Protein AF-W7UY55-F1 (afdb_monomer_lite)

Structure (mmCIF, N/CA/C/O backbone):
data_AF-W7UY55-F1
#
_entry.id   AF-W7UY55-F1
#
loop_
_atom_site.group_PDB
_atom_site.id
_atom_site.type_symbol
_atom_site.label_atom_id
_atom_site.label_alt_id
_atom_site.label_comp_id
_atom_site.label_asym_id
_atom_site.label_entity_id
_atom_site.label_seq_id
_atom_site.pdbx_PDB_ins_code
_atom_site.Cartn_x
_atom_site.Cartn_y
_atom_site.Cartn_z
_atom_site.occupancy
_atom_site.B_iso_or_equiv
_atom_site.auth_seq_id
_atom_site.auth_comp_id
_atom_site.auth_asym_id
_atom_site.auth_atom_id
_atom_site.pdbx_PDB_model_num
ATOM 1 N N . MET A 1 1 ? -63.182 -0.422 55.809 1.00 40.41 1 MET A N 1
ATOM 2 C CA . MET A 1 1 ? -62.531 -1.198 54.736 1.00 40.41 1 MET A CA 1
ATOM 3 C C . MET A 1 1 ? -61.043 -0.938 54.839 1.00 40.41 1 MET A C 1
ATOM 5 O O . MET A 1 1 ? -60.658 0.220 54.748 1.00 40.41 1 MET A O 1
ATOM 9 N N . ARG A 1 2 ? -60.237 -1.954 55.155 1.00 55.09 2 ARG A N 1
ATOM 10 C CA . ARG A 1 2 ? -58.773 -1.881 55.047 1.00 55.09 2 ARG A CA 1
ATOM 11 C C . ARG A 1 2 ? -58.374 -2.760 53.865 1.00 55.09 2 ARG A C 1
ATOM 13 O O . ARG A 1 2 ? -59.014 -3.782 53.659 1.00 55.09 2 ARG A O 1
ATOM 20 N N . ALA A 1 3 ? -57.463 -2.232 53.058 1.00 50.91 3 ALA A N 1
ATOM 21 C CA . ALA A 1 3 ? -57.176 -2.645 51.695 1.00 50.91 3 ALA A CA 1
ATOM 22 C C . ALA A 1 3 ? -56.598 -4.065 51.622 1.00 50.91 3 ALA A C 1
ATOM 24 O O . ALA A 1 3 ? -55.703 -4.404 52.389 1.00 50.91 3 ALA A O 1
ATOM 25 N N . ASP A 1 4 ? -57.089 -4.845 50.662 1.00 56.75 4 ASP A N 1
ATOM 26 C CA . ASP A 1 4 ? -56.693 -6.226 50.348 1.00 56.75 4 ASP A CA 1
ATOM 27 C C . ASP A 1 4 ? -55.276 -6.357 49.727 1.00 56.75 4 ASP A C 1
ATOM 29 O O . ASP A 1 4 ? -54.959 -7.387 49.142 1.00 56.75 4 ASP A O 1
ATOM 33 N N . ASP A 1 5 ? -54.399 -5.355 49.881 1.00 62.41 5 ASP A N 1
ATOM 34 C CA . ASP A 1 5 ? -53.065 -5.297 49.245 1.00 62.41 5 ASP A CA 1
ATOM 35 C C . ASP A 1 5 ? -51.883 -5.307 5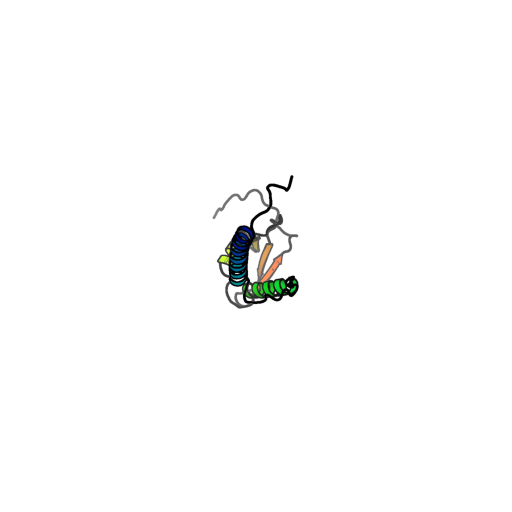0.245 1.00 62.41 5 ASP A C 1
ATOM 37 O O . ASP A 1 5 ? -50.740 -5.018 49.882 1.00 62.41 5 ASP A O 1
ATOM 41 N N . GLU A 1 6 ? -52.105 -5.628 51.526 1.00 72.44 6 GLU A N 1
ATOM 42 C CA . GLU A 1 6 ? -51.011 -5.727 52.506 1.00 72.44 6 GLU A CA 1
ATOM 43 C C . GLU A 1 6 ? -50.278 -7.076 52.388 1.00 72.44 6 GLU A C 1
ATOM 45 O O . GLU A 1 6 ? -50.710 -8.100 52.919 1.00 72.44 6 GLU A O 1
ATOM 50 N N . ILE A 1 7 ? -49.125 -7.078 51.712 1.00 76.81 7 ILE A N 1
ATOM 51 C CA . ILE A 1 7 ? -48.197 -8.216 51.734 1.00 76.81 7 ILE A CA 1
ATOM 52 C C . ILE A 1 7 ? -47.704 -8.479 53.162 1.00 76.81 7 ILE A C 1
ATOM 54 O O . ILE A 1 7 ? -47.329 -7.569 53.907 1.00 76.81 7 ILE A O 1
ATOM 58 N N . THR A 1 8 ? -47.676 -9.750 53.557 1.00 80.81 8 THR A N 1
ATOM 59 C CA . THR A 1 8 ? -47.182 -10.139 54.882 1.00 80.81 8 THR A CA 1
ATOM 60 C C . THR A 1 8 ? -45.672 -9.908 54.994 1.00 80.81 8 THR A C 1
ATOM 62 O O . THR A 1 8 ? -44.930 -9.981 54.013 1.00 80.81 8 THR A O 1
ATOM 65 N N . LYS A 1 9 ? -45.183 -9.672 56.219 1.00 79.44 9 LYS A N 1
ATOM 66 C CA . LYS A 1 9 ? -43.747 -9.474 56.494 1.00 79.44 9 LYS A CA 1
ATOM 67 C C . LYS A 1 9 ? -42.885 -10.617 55.944 1.00 79.44 9 LYS A C 1
ATOM 69 O O . LYS A 1 9 ? -41.783 -10.374 55.470 1.00 79.44 9 LYS A O 1
ATOM 74 N N . GLU A 1 10 ? -43.387 -11.846 56.001 1.00 81.62 10 GLU A N 1
ATOM 75 C CA . GLU A 1 10 ? -42.693 -13.032 55.491 1.00 81.62 10 GLU A CA 1
ATOM 76 C C . GLU A 1 10 ? -42.623 -13.042 53.960 1.00 81.62 10 GLU A C 1
ATOM 78 O O . GLU A 1 10 ? -41.552 -13.269 53.403 1.00 81.62 10 GLU A O 1
ATOM 83 N N . GLN A 1 11 ? -43.721 -12.703 53.274 1.00 81.56 11 GLN A N 1
ATOM 84 C CA . GLN A 1 11 ? -43.735 -12.556 51.813 1.00 81.56 11 GLN A CA 1
ATOM 85 C C . GLN A 1 11 ? -42.762 -11.470 51.346 1.00 81.56 11 GLN A C 1
ATOM 87 O O . GLN A 1 11 ? -42.014 -11.688 50.395 1.00 81.56 11 GLN A O 1
ATOM 92 N N . PHE A 1 12 ? -42.714 -10.338 52.052 1.00 84.75 12 PHE A N 1
ATOM 93 C CA . PHE A 1 12 ? -41.759 -9.271 51.767 1.00 84.75 12 PHE A CA 1
ATOM 94 C C . PHE A 1 12 ? -40.306 -9.734 51.935 1.00 84.75 12 PHE A C 1
ATOM 96 O O . PHE A 1 12 ? -39.473 -9.470 51.073 1.00 84.75 12 PHE A O 1
ATOM 103 N N . MET A 1 13 ? -39.994 -10.446 53.023 1.00 84.38 13 MET A N 1
ATOM 104 C CA . MET A 1 13 ? -38.638 -10.953 53.262 1.00 84.38 13 MET A CA 1
ATOM 105 C C . MET A 1 13 ? -38.214 -11.987 52.215 1.00 84.38 13 MET A C 1
ATOM 107 O O . MET A 1 13 ? -37.069 -11.951 51.770 1.00 84.38 13 MET A O 1
ATOM 111 N N . ASN A 1 14 ? -39.131 -12.854 51.778 1.00 87.56 14 ASN A N 1
ATOM 112 C CA . ASN A 1 14 ? -38.853 -13.838 50.735 1.00 87.56 14 ASN A CA 1
ATOM 113 C C . ASN A 1 14 ? -38.563 -13.161 49.389 1.00 87.56 14 ASN A C 1
ATOM 115 O O . ASN A 1 14 ? -37.506 -13.410 48.811 1.00 87.56 14 ASN A O 1
ATOM 119 N N . MET A 1 15 ? -39.429 -12.243 48.940 1.00 86.62 15 MET A N 1
ATOM 120 C CA . MET A 1 15 ? -39.202 -11.482 47.700 1.00 86.62 15 MET A CA 1
ATOM 121 C C . MET A 1 15 ? -37.909 -10.669 47.769 1.00 86.62 15 MET A C 1
ATOM 123 O O . MET A 1 15 ? -37.137 -10.638 46.816 1.00 86.62 15 MET A O 1
ATOM 127 N N . LYS A 1 16 ? -37.632 -10.049 48.921 1.00 91.00 16 LYS A N 1
ATOM 128 C CA . LYS A 1 16 ? -36.387 -9.315 49.138 1.00 91.00 16 LYS A CA 1
ATOM 129 C C . LYS A 1 16 ? -35.167 -10.228 49.001 1.00 91.00 16 LYS A C 1
ATOM 131 O O . LYS A 1 16 ? -34.223 -9.860 48.318 1.00 91.00 16 LYS A O 1
ATOM 136 N N . SER A 1 17 ? -35.195 -11.416 49.605 1.00 91.25 17 SER A N 1
ATOM 137 C CA . SER A 1 17 ? -34.073 -12.360 49.533 1.00 91.25 17 SER A CA 1
ATOM 138 C C . SER A 1 17 ? -33.801 -12.862 48.109 1.00 91.25 17 SER A C 1
ATOM 140 O O . SER A 1 17 ? -32.645 -13.036 47.719 1.00 91.25 17 SER A O 1
ATOM 142 N N . GLU A 1 18 ? -34.854 -13.042 47.310 1.00 91.69 18 GLU A N 1
ATOM 143 C CA . GLU A 1 18 ? -34.751 -13.419 45.899 1.00 91.69 18 GLU A CA 1
ATOM 144 C C . GLU A 1 18 ? -34.133 -12.289 45.063 1.00 91.69 18 GLU A C 1
ATOM 146 O O . GLU A 1 18 ? -33.231 -12.513 44.259 1.00 91.69 18 GLU A O 1
ATOM 151 N N . VAL A 1 19 ? -34.550 -11.046 45.303 1.00 91.62 19 VAL A N 1
ATOM 152 C CA . VAL A 1 19 ? -33.970 -9.878 44.629 1.00 91.62 19 VAL A CA 1
ATOM 153 C C . VAL A 1 19 ? -32.512 -9.664 45.050 1.00 91.62 19 VAL A C 1
ATOM 155 O O . VAL A 1 19 ? -31.656 -9.443 44.195 1.00 91.62 19 VAL A O 1
ATOM 158 N N . ASP A 1 20 ? -32.195 -9.792 46.339 1.00 93.19 20 ASP A N 1
ATOM 159 C CA . ASP A 1 20 ? -30.831 -9.632 46.861 1.00 93.19 20 ASP A CA 1
ATOM 160 C C . ASP A 1 20 ? -29.872 -10.683 46.264 1.00 93.19 20 ASP A C 1
ATOM 162 O O . ASP A 1 20 ? -28.727 -10.370 45.924 1.00 93.19 20 ASP A O 1
ATOM 166 N N . THR A 1 21 ? -30.340 -11.921 46.063 1.00 94.25 21 THR A N 1
ATOM 167 C CA . THR A 1 21 ? -29.548 -12.977 45.406 1.00 94.25 21 THR A CA 1
ATOM 168 C C . THR A 1 21 ? -29.334 -12.710 43.916 1.00 94.25 21 THR A C 1
ATOM 170 O O . THR A 1 21 ? -28.226 -12.923 43.414 1.00 94.25 21 THR A O 1
ATOM 173 N N . GLN A 1 22 ? -30.337 -12.182 43.210 1.00 94.06 22 GLN A N 1
ATOM 174 C CA . GLN A 1 22 ? -30.188 -11.762 41.811 1.00 94.06 22 GLN A CA 1
ATOM 175 C C . GLN A 1 22 ? -29.209 -10.590 41.662 1.00 94.06 22 GLN A C 1
ATOM 177 O O . GLN A 1 22 ? -28.354 -10.619 40.776 1.00 94.06 22 GLN A O 1
ATOM 182 N N . ILE A 1 23 ? -29.277 -9.596 42.555 1.00 93.75 23 ILE A N 1
ATOM 183 C CA . ILE A 1 23 ? -28.335 -8.467 42.585 1.00 93.75 23 ILE A CA 1
ATOM 184 C C . ILE A 1 23 ? -26.904 -8.977 42.768 1.00 93.75 23 ILE A C 1
ATOM 186 O O . ILE A 1 23 ? -26.021 -8.585 42.007 1.00 93.75 23 ILE A O 1
ATOM 190 N N . ALA A 1 24 ? -26.678 -9.880 43.726 1.00 93.50 24 ALA A N 1
ATOM 191 C CA . ALA A 1 24 ? -25.354 -10.445 43.974 1.00 93.50 24 ALA A CA 1
ATOM 192 C C . ALA A 1 24 ? -24.815 -11.221 42.757 1.00 93.50 24 ALA A C 1
ATOM 194 O O . ALA A 1 24 ? -23.643 -11.082 42.405 1.00 93.50 24 ALA A O 1
ATOM 195 N N . SER A 1 25 ? -25.668 -11.997 42.079 1.00 93.25 25 SER A N 1
ATOM 196 C CA . SER A 1 25 ? -25.284 -12.725 40.863 1.00 93.25 25 SER A CA 1
ATOM 197 C C . SER A 1 25 ? -24.909 -11.783 39.715 1.00 93.25 25 SER A C 1
ATOM 199 O O . SER A 1 25 ? -23.871 -11.973 39.083 1.00 93.25 25 SER A O 1
ATOM 201 N N . LEU A 1 26 ? -25.714 -10.746 39.468 1.00 92.69 26 LEU A N 1
ATOM 202 C CA . LEU A 1 26 ? -25.449 -9.760 38.418 1.00 92.69 26 LEU A CA 1
ATOM 203 C C . LEU A 1 26 ? -24.187 -8.945 38.709 1.00 92.69 26 LEU A C 1
ATOM 205 O O . LEU A 1 26 ? -23.402 -8.699 37.801 1.00 92.69 26 LEU A O 1
ATOM 209 N N . GLN A 1 27 ? -23.951 -8.571 39.968 1.00 91.62 27 GLN A N 1
ATOM 210 C CA . GLN A 1 27 ? -22.711 -7.905 40.376 1.00 91.62 27 GLN A CA 1
ATOM 211 C C . GLN A 1 27 ? -21.485 -8.796 40.145 1.00 91.62 27 GLN A C 1
ATOM 213 O O . GLN A 1 27 ? -20.471 -8.305 39.657 1.00 91.62 27 GLN A O 1
ATOM 218 N N . GLY A 1 28 ? -21.586 -10.099 40.430 1.00 90.31 28 GLY A N 1
ATOM 219 C CA . GLY A 1 28 ? -20.534 -11.070 40.116 1.00 90.31 28 GLY A CA 1
ATOM 220 C C . GLY A 1 28 ? -20.236 -11.142 38.618 1.00 90.31 28 GLY A C 1
ATOM 221 O O . GLY A 1 28 ? -19.086 -10.993 38.216 1.00 90.31 28 GLY A O 1
ATOM 222 N N . GLN A 1 29 ? -21.276 -11.262 37.788 1.00 90.19 29 GLN A N 1
ATOM 223 C CA . GLN A 1 29 ? -21.137 -11.283 36.327 1.00 90.19 29 GLN A CA 1
ATOM 224 C C . GLN A 1 29 ? -20.548 -9.979 35.777 1.00 90.19 29 GLN A C 1
ATOM 226 O O . GLN A 1 29 ? -19.704 -10.015 34.887 1.00 90.19 29 GLN A O 1
ATOM 231 N N . ILE A 1 30 ? -20.948 -8.823 36.317 1.00 86.31 30 ILE A N 1
ATOM 232 C CA . ILE A 1 30 ? -20.365 -7.528 35.944 1.00 86.31 30 ILE A CA 1
ATOM 233 C C . ILE A 1 30 ? -18.877 -7.498 36.293 1.00 86.31 30 ILE A C 1
ATOM 235 O O . ILE A 1 30 ? -18.091 -7.062 35.463 1.00 86.31 30 ILE A O 1
ATOM 239 N N . CYS A 1 31 ? -18.478 -7.980 37.472 1.00 84.19 31 CYS A N 1
ATOM 240 C CA . CYS A 1 31 ? -17.069 -8.044 37.861 1.00 84.19 31 CYS A CA 1
ATOM 241 C C . CYS A 1 31 ? -16.252 -8.991 36.967 1.00 84.19 31 CYS A C 1
ATOM 243 O O . CYS A 1 31 ? -15.133 -8.648 36.595 1.00 84.19 31 CYS A O 1
ATOM 245 N N . GLU A 1 32 ? -16.799 -10.153 36.601 1.00 82.94 32 GLU A N 1
ATOM 246 C CA . GLU A 1 32 ? -16.142 -11.126 35.712 1.00 82.94 32 GLU A CA 1
ATOM 247 C C . GLU A 1 32 ? -16.000 -10.615 34.272 1.00 82.94 32 GLU A C 1
ATOM 249 O O . GLU A 1 32 ? -14.984 -10.861 33.624 1.00 82.94 32 GLU A O 1
ATOM 254 N N . LEU A 1 33 ? -17.014 -9.906 33.768 1.00 80.12 33 LEU A N 1
ATOM 255 C CA . LEU A 1 33 ? -17.022 -9.332 32.420 1.00 80.12 33 LEU A CA 1
ATOM 256 C C . LEU A 1 33 ? -16.325 -7.969 32.354 1.00 80.12 33 LEU A C 1
ATOM 258 O O . LEU A 1 33 ? -15.952 -7.525 31.267 1.00 80.12 33 LEU A O 1
ATOM 262 N N . SER A 1 34 ? -16.153 -7.291 33.492 1.00 76.44 34 SER A N 1
ATOM 263 C CA . SER A 1 34 ? -15.400 -6.046 33.558 1.00 76.44 34 SER A CA 1
ATOM 264 C C . SER A 1 34 ? -13.908 -6.336 33.367 1.00 76.44 34 SER A C 1
ATOM 266 O O . SER A 1 34 ? -13.352 -7.181 34.073 1.00 76.44 34 SER A O 1
ATOM 268 N N . PRO A 1 35 ? -13.230 -5.647 32.437 1.00 69.56 35 PRO A N 1
ATOM 269 C CA . PRO A 1 35 ? -11.792 -5.788 32.260 1.00 69.56 35 PRO A CA 1
ATOM 270 C C . PRO A 1 35 ? -11.053 -5.509 33.578 1.00 69.56 35 PRO A C 1
ATOM 272 O O . PRO A 1 35 ? -11.245 -4.468 34.204 1.00 69.56 35 PRO A O 1
ATOM 275 N N . THR A 1 36 ? -10.202 -6.44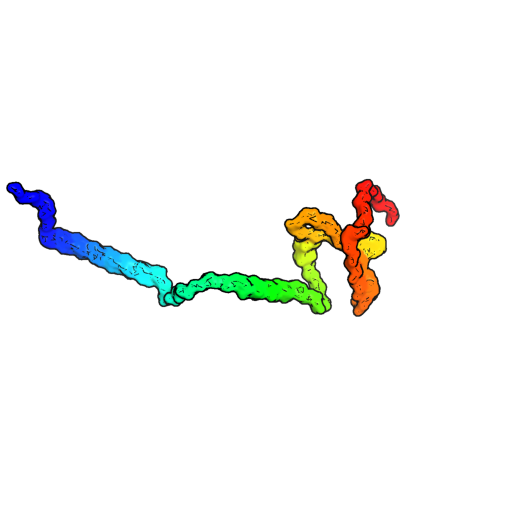4 34.017 1.00 62.62 36 THR A N 1
ATOM 276 C CA . THR A 1 36 ? -9.375 -6.288 35.233 1.00 62.62 36 THR A CA 1
ATOM 277 C C . THR A 1 36 ? -8.340 -5.172 35.079 1.00 62.62 36 THR A C 1
ATOM 279 O O . THR A 1 36 ? -7.945 -4.528 36.053 1.00 62.62 36 THR A O 1
ATOM 282 N N . GLU A 1 37 ? -7.929 -4.896 33.845 1.00 56.09 37 GLU A N 1
ATOM 283 C CA . GLU A 1 37 ? -7.211 -3.677 33.530 1.00 56.09 37 GLU A CA 1
ATOM 284 C C . GLU A 1 37 ? -8.208 -2.537 33.463 1.00 56.09 37 GLU A C 1
ATOM 286 O O . GLU A 1 37 ? -9.072 -2.474 32.589 1.00 56.09 37 GLU A O 1
ATOM 291 N N . LYS A 1 38 ? -8.026 -1.587 34.376 1.00 52.44 38 LYS A N 1
ATOM 292 C CA . LYS A 1 38 ? -8.369 -0.202 34.106 1.00 52.44 38 LYS A CA 1
ATOM 293 C C . LYS A 1 38 ? -7.625 0.156 32.824 1.00 52.44 38 LYS A C 1
ATOM 295 O O . LYS A 1 38 ? -6.472 0.575 32.880 1.00 52.44 38 LYS A O 1
ATOM 300 N N . VAL A 1 39 ? -8.271 -0.051 31.680 1.00 47.84 39 VAL A N 1
ATOM 301 C CA . VAL A 1 39 ? -8.011 0.746 30.496 1.00 47.84 39 VAL A CA 1
ATOM 302 C C . VAL A 1 39 ? -8.283 2.141 31.004 1.00 47.84 39 VAL A C 1
ATOM 304 O O . VAL A 1 39 ? -9.428 2.532 31.223 1.00 47.84 39 VAL A O 1
ATOM 307 N N . THR A 1 40 ? -7.210 2.810 31.407 1.00 45.97 40 THR A N 1
ATOM 308 C CA . THR A 1 40 ? -7.215 4.233 31.649 1.00 45.97 40 THR A CA 1
ATOM 309 C C . THR A 1 40 ? -7.928 4.795 30.439 1.00 45.97 40 THR A C 1
ATOM 311 O O . THR A 1 40 ? -7.412 4.708 29.330 1.00 45.97 40 THR A O 1
ATOM 314 N N . GLU A 1 41 ? -9.135 5.312 30.641 1.00 48.72 41 GLU A N 1
ATOM 315 C CA . GLU A 1 41 ? -9.737 6.275 29.738 1.00 48.72 41 GLU A CA 1
ATOM 316 C C . GLU A 1 41 ? -8.862 7.537 29.821 1.00 48.72 41 GLU A C 1
ATOM 318 O O . GLU A 1 41 ? -9.267 8.590 30.307 1.00 48.72 41 GLU A O 1
ATOM 323 N N . THR A 1 42 ? -7.595 7.428 29.417 1.00 45.22 42 THR A N 1
ATOM 324 C CA . THR A 1 42 ? -6.970 8.538 28.739 1.00 45.22 42 THR A CA 1
ATOM 325 C C . THR A 1 42 ? -7.759 8.667 27.453 1.00 45.22 42 THR A C 1
ATOM 327 O O . THR A 1 42 ? -8.099 7.690 26.791 1.00 45.22 42 THR A O 1
ATOM 330 N N . SER A 1 43 ? -8.177 9.893 27.190 1.00 49.62 43 SER A N 1
ATOM 331 C CA . SER A 1 43 ? -8.747 10.331 25.931 1.00 49.62 43 SER A CA 1
ATOM 332 C C . SER A 1 43 ? -7.764 10.018 24.795 1.00 49.62 43 SER A C 1
ATOM 334 O O . SER A 1 43 ? -7.095 10.911 24.285 1.00 49.62 43 SER A O 1
ATOM 336 N N . ASP A 1 44 ? -7.669 8.758 24.393 1.00 53.56 44 ASP A N 1
ATOM 337 C CA . ASP A 1 44 ? -6.836 8.317 23.291 1.00 53.56 44 ASP A CA 1
ATOM 338 C C . ASP A 1 44 ? -7.675 8.489 22.030 1.00 53.56 44 ASP A C 1
ATOM 340 O O . ASP A 1 44 ? -8.142 7.533 21.413 1.00 53.56 44 ASP A O 1
ATOM 344 N N . VAL A 1 45 ? -7.882 9.748 21.632 1.00 56.91 45 VAL A N 1
ATOM 345 C CA . VAL A 1 45 ? -7.857 10.023 20.197 1.00 56.91 45 VAL A CA 1
ATOM 346 C C . VAL A 1 45 ? -6.443 9.606 19.812 1.00 56.91 45 VAL A C 1
ATOM 348 O O . VAL A 1 45 ? -5.507 10.283 20.240 1.00 56.91 45 VAL A O 1
ATOM 351 N N . PRO A 1 46 ? -6.247 8.454 19.144 1.00 61.09 46 PRO A N 1
ATOM 352 C CA . PRO A 1 46 ? -4.904 8.064 18.774 1.00 61.09 46 PRO A CA 1
ATOM 353 C C . PRO A 1 46 ? -4.350 9.208 17.943 1.00 61.09 46 PRO A C 1
ATOM 355 O O . PRO A 1 46 ? -5.052 9.684 17.051 1.00 61.09 46 PRO A O 1
ATOM 358 N N . ASP A 1 47 ? -3.148 9.676 18.269 1.00 74.81 47 ASP A N 1
ATOM 359 C CA . ASP A 1 47 ? -2.496 10.690 17.460 1.00 74.81 47 ASP A CA 1
ATOM 360 C C . ASP A 1 47 ? -2.327 10.104 16.052 1.00 74.81 47 ASP A C 1
ATOM 362 O O . ASP A 1 47 ? -1.484 9.241 15.777 1.00 74.81 47 ASP A O 1
ATOM 366 N N . TYR A 1 48 ? -3.261 10.473 15.178 1.00 81.62 48 TYR A N 1
ATOM 367 C CA . TYR A 1 48 ? -3.336 9.939 13.834 1.00 81.62 48 TYR A CA 1
ATOM 368 C C . TYR A 1 48 ? -2.108 10.381 13.048 1.00 81.62 48 TYR A C 1
ATOM 370 O O . TYR A 1 48 ? -1.669 9.628 12.184 1.00 81.62 48 TYR A O 1
ATOM 378 N N . ASP A 1 49 ? -1.503 11.519 13.395 1.00 84.44 49 ASP A N 1
ATOM 379 C CA . ASP A 1 49 ? -0.286 11.999 12.755 1.00 84.44 49 ASP A CA 1
ATOM 380 C C . ASP A 1 49 ? 0.909 11.110 13.121 1.00 84.44 49 ASP A C 1
ATOM 382 O O . ASP A 1 49 ? 1.690 10.740 12.238 1.00 84.44 49 ASP A O 1
ATOM 386 N N . GLU A 1 50 ? 1.020 10.663 14.376 1.00 82.50 50 GLU A N 1
ATOM 387 C CA . GLU A 1 50 ? 2.032 9.675 14.781 1.00 82.50 50 GLU A CA 1
ATOM 388 C C . GLU A 1 50 ? 1.831 8.334 14.062 1.00 82.50 50 GLU A C 1
ATOM 390 O O . GLU A 1 50 ? 2.780 7.768 13.508 1.00 82.50 50 GLU A O 1
ATOM 395 N N . ARG A 1 51 ? 0.590 7.835 13.990 1.00 83.94 51 ARG A N 1
ATOM 396 C CA . ARG A 1 51 ? 0.281 6.576 13.285 1.00 83.94 51 ARG A CA 1
ATOM 397 C C . ARG A 1 51 ? 0.554 6.666 11.788 1.00 83.94 51 ARG A C 1
ATOM 399 O O . ARG A 1 51 ? 1.139 5.744 11.221 1.00 83.94 51 ARG A O 1
ATOM 406 N N . ILE A 1 52 ? 0.158 7.764 11.151 1.00 90.19 52 ILE A N 1
ATOM 407 C CA . ILE A 1 52 ? 0.432 8.026 9.734 1.00 90.19 52 ILE A CA 1
ATOM 408 C C . ILE A 1 52 ? 1.941 8.117 9.507 1.00 90.19 52 ILE A C 1
ATOM 410 O O . ILE A 1 52 ? 2.439 7.561 8.531 1.00 90.19 52 ILE A O 1
ATOM 414 N N . THR A 1 53 ? 2.685 8.748 10.417 1.00 88.38 53 THR A N 1
ATOM 415 C CA . THR A 1 53 ? 4.148 8.846 10.326 1.00 88.38 53 THR A CA 1
ATOM 416 C C . THR A 1 53 ? 4.811 7.472 10.412 1.00 88.38 53 THR A C 1
ATOM 418 O O . THR A 1 53 ? 5.682 7.168 9.597 1.00 88.38 53 THR A O 1
ATOM 421 N N . LEU A 1 54 ? 4.368 6.610 11.332 1.00 86.88 54 LEU A N 1
ATOM 422 C CA . LEU A 1 54 ? 4.865 5.234 11.445 1.00 86.88 54 LEU A CA 1
ATOM 423 C C . LEU A 1 54 ? 4.538 4.394 10.206 1.00 86.88 54 LEU A C 1
ATOM 425 O O . LEU A 1 54 ? 5.401 3.673 9.708 1.00 86.88 54 LEU A O 1
ATOM 429 N N . LEU A 1 55 ? 3.312 4.503 9.688 1.00 88.06 55 LEU A N 1
ATOM 430 C CA . LEU A 1 55 ? 2.900 3.807 8.467 1.00 88.06 55 LEU A CA 1
ATOM 431 C C . LEU A 1 55 ? 3.703 4.281 7.256 1.00 88.06 55 LEU A C 1
ATOM 433 O O . LEU A 1 55 ? 4.171 3.450 6.480 1.00 88.06 55 LEU A O 1
ATOM 437 N N . ARG A 1 56 ? 3.913 5.596 7.118 1.00 86.06 56 ARG A N 1
ATOM 438 C CA . ARG A 1 56 ? 4.745 6.166 6.053 1.00 86.06 56 ARG A CA 1
ATOM 439 C C . ARG A 1 56 ? 6.172 5.638 6.139 1.00 86.06 56 ARG A C 1
ATOM 441 O O . ARG A 1 56 ? 6.686 5.166 5.137 1.00 86.06 56 ARG A O 1
ATOM 448 N N . TYR A 1 57 ? 6.769 5.637 7.329 1.00 85.81 57 TYR A N 1
ATOM 449 C CA . TYR A 1 57 ? 8.113 5.100 7.543 1.00 85.81 57 TYR A CA 1
ATOM 450 C C . TYR A 1 57 ? 8.218 3.608 7.190 1.00 85.81 57 TYR A C 1
ATOM 452 O O . TYR A 1 57 ? 9.179 3.183 6.551 1.00 85.81 57 TYR A O 1
ATOM 460 N N . ALA A 1 58 ? 7.228 2.801 7.583 1.00 81.69 58 ALA A N 1
ATOM 461 C CA . ALA A 1 58 ? 7.198 1.382 7.241 1.00 81.69 58 ALA A CA 1
ATOM 462 C C . ALA A 1 58 ? 7.091 1.173 5.724 1.00 81.69 58 ALA A C 1
ATOM 464 O O . ALA A 1 58 ? 7.825 0.360 5.174 1.00 81.69 58 ALA A O 1
ATOM 465 N N . LEU A 1 59 ? 6.216 1.925 5.049 1.00 82.25 59 LEU A N 1
ATOM 466 C CA . LEU A 1 59 ? 6.056 1.867 3.595 1.00 82.25 59 LEU A CA 1
ATOM 467 C C . LEU A 1 59 ? 7.316 2.320 2.859 1.00 82.25 59 LEU A C 1
ATOM 469 O O . LEU A 1 59 ? 7.753 1.612 1.960 1.00 82.25 59 LEU A O 1
ATOM 473 N N . GLU A 1 60 ? 7.932 3.426 3.283 1.00 79.88 60 GLU A N 1
ATOM 474 C CA . GLU A 1 60 ? 9.205 3.906 2.736 1.00 79.88 60 GLU A CA 1
ATOM 475 C C . GLU A 1 60 ? 10.265 2.804 2.790 1.00 79.88 60 GLU A C 1
ATOM 477 O O . GLU A 1 60 ? 10.953 2.589 1.803 1.00 79.88 60 GLU A O 1
ATOM 482 N N . ARG A 1 61 ? 10.335 2.029 3.881 1.00 74.44 61 ARG A N 1
ATOM 483 C CA . ARG A 1 61 ? 11.267 0.895 3.998 1.00 74.44 61 ARG A CA 1
ATOM 484 C C . ARG A 1 61 ? 10.976 -0.269 3.059 1.00 74.44 61 ARG A C 1
ATOM 486 O O . ARG A 1 61 ? 11.910 -0.977 2.704 1.00 74.44 61 ARG A O 1
ATOM 493 N N . TYR A 1 62 ? 9.724 -0.481 2.667 1.00 68.25 62 TYR A N 1
ATOM 494 C CA . TYR A 1 62 ? 9.380 -1.487 1.658 1.00 68.25 62 TYR A CA 1
ATOM 495 C C . TYR A 1 62 ? 9.646 -1.007 0.229 1.00 68.25 62 TYR A C 1
ATOM 497 O O . TYR A 1 62 ? 9.731 -1.834 -0.675 1.00 68.25 62 TYR A O 1
ATOM 505 N N . THR A 1 63 ? 9.752 0.307 0.020 1.00 66.56 63 THR A N 1
ATOM 506 C CA . THR A 1 63 ? 9.943 0.926 -1.299 1.00 66.56 63 THR A CA 1
ATOM 507 C C . THR A 1 63 ? 11.312 1.583 -1.476 1.00 66.56 63 THR A C 1
ATOM 509 O O . THR A 1 63 ? 11.535 2.265 -2.474 1.00 66.56 63 THR A O 1
ATOM 512 N N . ASP A 1 64 ? 12.212 1.423 -0.507 1.00 67.06 64 ASP A N 1
ATOM 513 C CA . ASP A 1 64 ? 13.587 1.919 -0.553 1.00 67.06 64 ASP A CA 1
ATOM 514 C C . ASP A 1 64 ? 14.431 0.975 -1.422 1.00 67.06 64 ASP A C 1
ATOM 516 O O . ASP A 1 64 ? 15.158 0.113 -0.932 1.00 67.06 64 ASP A O 1
ATOM 520 N N . PHE A 1 65 ? 14.254 1.096 -2.740 1.00 66.06 65 PHE A N 1
ATOM 521 C CA . PHE A 1 65 ? 14.965 0.314 -3.756 1.00 66.06 65 PHE A CA 1
ATOM 522 C C . PHE A 1 65 ? 16.318 0.944 -4.141 1.00 66.06 65 PHE A C 1
ATOM 524 O O . PHE A 1 65 ? 16.844 0.659 -5.213 1.00 66.06 65 PHE A O 1
ATOM 531 N N . ASP A 1 66 ? 16.883 1.815 -3.294 1.00 61.72 66 ASP A N 1
ATOM 532 C CA . ASP A 1 66 ? 18.193 2.446 -3.528 1.00 61.72 66 ASP A CA 1
ATOM 533 C C . ASP A 1 66 ? 19.372 1.459 -3.354 1.00 61.72 66 ASP A C 1
ATOM 535 O O . ASP A 1 66 ? 20.525 1.796 -3.640 1.00 61.72 66 ASP A O 1
ATOM 539 N N . SER A 1 67 ? 19.111 0.227 -2.904 1.00 59.31 67 SER A N 1
ATOM 540 C CA . SER A 1 67 ? 20.056 -0.893 -2.971 1.00 59.31 67 SER A CA 1
ATOM 541 C C . SER A 1 67 ? 20.029 -1.566 -4.347 1.00 59.31 67 SER A C 1
AT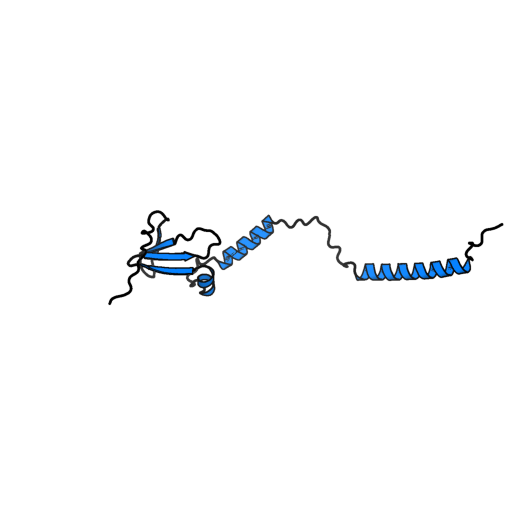OM 543 O O . SER A 1 67 ? 18.972 -1.652 -4.955 1.00 59.31 67 SER A O 1
ATOM 545 N N . ASP A 1 68 ? 21.162 -2.123 -4.796 1.00 57.69 68 ASP A N 1
ATOM 546 C CA . ASP A 1 68 ? 21.345 -2.883 -6.057 1.00 57.69 68 ASP A CA 1
ATOM 547 C C . ASP A 1 68 ? 20.456 -4.155 -6.203 1.00 57.69 68 ASP A C 1
ATOM 549 O O . ASP A 1 68 ? 20.771 -5.057 -6.983 1.00 57.69 68 ASP A O 1
ATOM 553 N N . GLU A 1 69 ? 19.383 -4.279 -5.422 1.00 65.50 69 GLU A N 1
ATOM 554 C CA . GLU A 1 69 ? 18.427 -5.377 -5.460 1.00 65.50 69 GLU A CA 1
ATOM 555 C C . GLU A 1 69 ? 17.341 -5.102 -6.508 1.00 65.50 69 GLU A C 1
ATOM 557 O O . GLU A 1 69 ? 16.735 -4.031 -6.551 1.00 65.50 69 GLU A O 1
ATOM 562 N N . ASP A 1 70 ? 17.100 -6.091 -7.369 1.00 70.69 70 ASP A N 1
ATOM 563 C CA . ASP A 1 70 ? 16.048 -6.030 -8.379 1.00 70.69 70 ASP A CA 1
ATOM 564 C C . ASP A 1 70 ? 14.671 -5.849 -7.710 1.00 70.69 70 ASP A C 1
ATOM 566 O O . ASP A 1 70 ? 14.340 -6.523 -6.730 1.00 70.69 70 ASP A O 1
ATOM 570 N N . ILE A 1 71 ? 13.840 -4.957 -8.263 1.00 74.75 71 ILE A N 1
ATOM 571 C CA . ILE A 1 71 ? 12.466 -4.739 -7.787 1.00 74.75 71 ILE A CA 1
ATOM 572 C C . ILE A 1 71 ? 11.685 -6.061 -7.915 1.00 74.75 71 ILE A C 1
ATOM 574 O O . ILE A 1 71 ? 11.673 -6.644 -9.002 1.00 74.75 71 ILE A O 1
ATOM 578 N N . PRO A 1 72 ? 10.995 -6.539 -6.858 1.00 81.19 72 PRO A N 1
ATOM 579 C CA . PRO A 1 72 ? 10.241 -7.787 -6.926 1.00 81.19 72 PRO A CA 1
ATOM 580 C C . PRO A 1 72 ? 9.160 -7.769 -8.017 1.00 81.19 72 PRO A C 1
ATOM 582 O O . PRO A 1 72 ? 8.383 -6.819 -8.106 1.00 81.19 72 PRO A O 1
ATOM 585 N N . GLU A 1 73 ? 9.033 -8.866 -8.772 1.00 80.12 73 GLU A N 1
ATOM 586 C CA . GLU A 1 73 ? 8.060 -8.993 -9.875 1.00 80.12 73 GLU A CA 1
ATOM 587 C C . GLU A 1 73 ? 6.619 -8.700 -9.426 1.00 80.12 73 GLU A C 1
ATOM 589 O O . GLU A 1 73 ? 5.875 -8.007 -10.110 1.00 80.12 73 GLU A O 1
ATOM 594 N N . ALA A 1 74 ? 6.245 -9.133 -8.218 1.00 80.75 74 ALA A N 1
ATOM 595 C CA . ALA A 1 74 ? 4.917 -8.885 -7.655 1.00 80.75 74 ALA A CA 1
ATOM 596 C C . ALA A 1 74 ? 4.596 -7.385 -7.489 1.00 80.75 74 ALA A C 1
ATOM 598 O O . ALA A 1 74 ? 3.436 -6.984 -7.566 1.00 80.75 74 ALA A O 1
ATOM 599 N N . VAL A 1 75 ? 5.613 -6.549 -7.257 1.00 80.56 75 VAL A N 1
ATOM 600 C CA . VAL A 1 75 ? 5.451 -5.089 -7.207 1.00 80.56 75 VAL A CA 1
ATOM 601 C C . VAL A 1 75 ? 5.229 -4.560 -8.623 1.00 80.56 75 VAL A C 1
ATOM 603 O O . VAL A 1 75 ? 4.319 -3.767 -8.847 1.00 80.56 75 VAL A O 1
ATOM 606 N N . ILE A 1 76 ? 6.004 -5.037 -9.597 1.00 82.81 76 ILE A N 1
ATOM 607 C CA . ILE A 1 76 ? 5.855 -4.643 -11.003 1.00 82.81 76 ILE A CA 1
ATOM 608 C C . ILE A 1 76 ? 4.447 -4.992 -11.503 1.00 82.81 76 ILE A C 1
ATOM 610 O O . ILE A 1 76 ? 3.760 -4.113 -12.014 1.00 82.81 76 ILE A O 1
ATOM 614 N N . GLU A 1 77 ? 3.968 -6.215 -11.275 1.00 84.38 77 GLU A N 1
ATOM 615 C CA . GLU A 1 77 ? 2.623 -6.654 -11.678 1.00 84.38 77 GLU A CA 1
ATOM 616 C C . GLU A 1 77 ? 1.500 -5.827 -11.030 1.00 84.38 77 GLU A C 1
ATOM 618 O O . GLU A 1 77 ? 0.494 -5.525 -11.673 1.00 84.38 77 GLU A O 1
ATOM 623 N N . ALA A 1 78 ? 1.661 -5.432 -9.764 1.00 83.38 78 ALA A N 1
ATOM 624 C CA . ALA A 1 78 ? 0.657 -4.638 -9.062 1.00 83.38 78 ALA A CA 1
ATOM 625 C C . ALA A 1 78 ? 0.566 -3.197 -9.593 1.00 83.38 78 ALA A C 1
ATOM 627 O O . ALA A 1 78 ? -0.525 -2.628 -9.653 1.00 83.38 78 ALA A O 1
ATOM 628 N N . PHE A 1 79 ? 1.696 -2.597 -9.978 1.00 83.31 79 PHE A N 1
ATOM 629 C CA . PHE A 1 79 ? 1.765 -1.177 -10.338 1.00 83.31 79 PHE A CA 1
ATOM 630 C C . PHE A 1 79 ? 1.823 -0.908 -11.844 1.00 83.31 79 PHE A C 1
ATOM 632 O O . PHE A 1 79 ? 1.478 0.196 -12.258 1.00 83.31 79 PHE A O 1
ATOM 639 N N . VAL A 1 80 ? 2.212 -1.877 -12.672 1.00 86.81 80 VAL A N 1
ATOM 640 C CA . VAL A 1 80 ? 2.425 -1.703 -14.117 1.00 86.81 80 VAL A CA 1
ATOM 641 C C . VAL A 1 80 ? 1.356 -2.455 -14.901 1.00 86.81 80 VAL A C 1
ATOM 643 O O . VAL A 1 80 ? 1.218 -3.666 -14.784 1.00 86.81 80 VAL A O 1
ATOM 646 N N . GLU A 1 81 ? 0.604 -1.736 -15.729 1.00 85.56 81 GLU A N 1
ATOM 647 C CA . GLU A 1 81 ? -0.398 -2.317 -16.629 1.00 85.56 81 GLU A CA 1
ATOM 648 C C . GLU A 1 81 ? 0.267 -2.937 -17.858 1.00 85.56 81 GLU A C 1
ATOM 650 O O . GLU A 1 81 ? -0.034 -4.064 -18.249 1.00 85.56 81 GLU A O 1
ATOM 655 N N . LYS A 1 82 ? 1.178 -2.191 -18.489 1.00 86.88 82 LYS A N 1
ATOM 656 C CA . LYS A 1 82 ? 1.968 -2.656 -19.632 1.00 86.88 82 LYS A CA 1
ATOM 657 C C . LYS A 1 82 ? 3.181 -1.764 -19.865 1.00 86.88 82 LYS A C 1
ATOM 659 O O . LYS A 1 82 ? 3.179 -0.581 -19.524 1.00 86.88 82 LYS A O 1
ATOM 664 N N . ILE A 1 83 ? 4.176 -2.324 -20.541 1.00 87.88 83 ILE A N 1
ATOM 665 C CA . ILE A 1 83 ? 5.354 -1.606 -21.031 1.00 87.88 83 ILE A CA 1
ATOM 666 C C . ILE A 1 83 ? 5.371 -1.736 -22.552 1.00 87.88 83 ILE A C 1
ATOM 668 O O . ILE A 1 83 ? 5.323 -2.847 -23.082 1.00 87.88 83 ILE A O 1
ATOM 672 N N . VAL A 1 84 ? 5.420 -0.610 -23.262 1.00 88.25 84 VAL A N 1
ATOM 673 C CA . VAL A 1 84 ? 5.557 -0.583 -24.724 1.00 88.25 84 VAL A CA 1
ATOM 674 C C . VAL A 1 84 ? 6.985 -0.187 -25.075 1.00 88.25 84 VAL A C 1
ATOM 676 O O . VAL A 1 84 ? 7.484 0.838 -24.616 1.00 88.25 84 VAL A O 1
ATOM 679 N N . VAL A 1 85 ? 7.645 -1.022 -25.875 1.00 88.38 85 VAL A N 1
ATOM 680 C CA . VAL A 1 85 ? 9.014 -0.792 -26.345 1.00 88.38 85 VAL A CA 1
ATOM 681 C C . VAL A 1 85 ? 8.961 -0.067 -27.686 1.00 88.38 85 VAL A C 1
ATOM 683 O O . VAL A 1 85 ? 8.410 -0.593 -28.652 1.00 88.38 85 VAL A O 1
ATOM 686 N N . ASN A 1 86 ? 9.557 1.119 -27.744 1.00 86.12 86 ASN A N 1
ATOM 687 C CA . ASN A 1 86 ? 9.782 1.880 -28.967 1.00 86.12 86 ASN A CA 1
ATOM 688 C C . ASN A 1 86 ? 11.263 1.795 -29.370 1.00 86.12 86 ASN A C 1
ATOM 690 O O . ASN A 1 86 ? 12.105 1.346 -28.597 1.00 86.12 86 ASN A O 1
ATOM 694 N N . GLU A 1 87 ? 11.601 2.281 -30.567 1.00 84.25 87 GLU A N 1
ATOM 695 C CA . GLU A 1 87 ? 12.969 2.223 -31.111 1.00 84.25 87 GLU A CA 1
ATOM 696 C C . GLU A 1 87 ? 14.029 2.820 -30.165 1.00 84.25 87 GLU A C 1
ATOM 698 O O . GLU A 1 87 ? 15.115 2.268 -30.035 1.00 84.25 87 GLU A O 1
ATOM 703 N N . ASN A 1 88 ? 13.697 3.916 -29.471 1.00 83.38 88 ASN A N 1
ATOM 704 C CA . ASN A 1 88 ? 14.613 4.631 -28.574 1.00 83.38 88 ASN A CA 1
ATOM 705 C C . ASN A 1 88 ? 13.987 4.978 -27.209 1.00 83.38 88 ASN A C 1
ATOM 707 O O . ASN A 1 88 ? 14.501 5.844 -26.502 1.00 83.38 88 ASN A O 1
ATOM 711 N N . SER A 1 89 ? 12.843 4.398 -26.846 1.00 85.62 89 SER A N 1
ATOM 712 C CA . SER A 1 89 ? 12.165 4.725 -25.585 1.00 85.62 89 SER A CA 1
ATOM 713 C C . SER A 1 89 ? 11.273 3.593 -25.094 1.00 85.62 89 SER A C 1
ATOM 715 O O . SER A 1 89 ? 10.925 2.681 -25.840 1.00 85.62 89 SER A O 1
A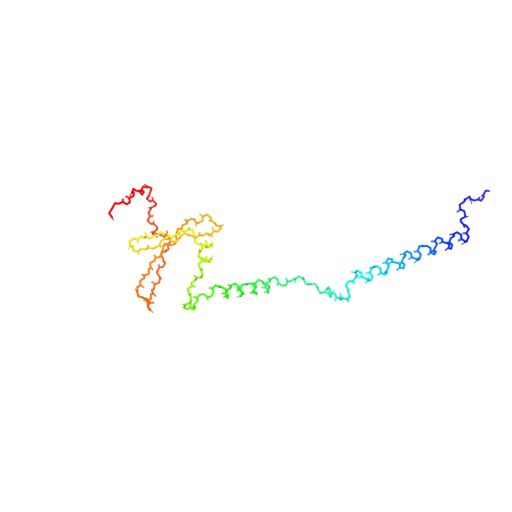TOM 717 N N . PHE A 1 90 ? 10.882 3.680 -23.828 1.00 86.06 90 PHE A N 1
ATOM 718 C CA . PHE A 1 90 ? 9.906 2.800 -23.207 1.00 86.06 90 PHE A CA 1
ATOM 719 C C . PHE A 1 90 ? 8.743 3.632 -22.685 1.00 86.06 90 PHE A C 1
ATOM 721 O O . PHE A 1 90 ? 8.958 4.620 -21.982 1.00 86.06 90 PHE A O 1
ATOM 728 N N . ASP A 1 91 ? 7.523 3.209 -22.989 1.00 86.56 91 ASP A N 1
ATOM 729 C CA . ASP A 1 91 ? 6.308 3.809 -22.450 1.00 86.56 91 ASP A CA 1
ATOM 730 C C . ASP A 1 91 ? 5.731 2.902 -21.366 1.00 86.56 91 ASP A C 1
ATOM 732 O O . ASP A 1 91 ? 5.285 1.784 -21.641 1.00 86.56 91 ASP A O 1
ATOM 736 N N . TRP A 1 92 ? 5.740 3.393 -20.130 1.00 86.62 92 TRP A N 1
ATOM 737 C CA . TRP A 1 92 ? 5.210 2.686 -18.969 1.00 86.62 92 TRP A CA 1
ATOM 738 C C . TRP A 1 92 ? 3.781 3.138 -18.685 1.00 86.62 92 TRP A C 1
ATOM 740 O O . TRP A 1 92 ? 3.530 4.326 -18.467 1.00 86.62 92 TRP A O 1
ATOM 750 N N . TYR A 1 93 ? 2.853 2.187 -18.665 1.00 85.81 93 TYR A N 1
ATOM 751 C CA . TYR A 1 93 ? 1.467 2.394 -18.254 1.00 85.81 93 TYR A CA 1
ATOM 752 C C . TYR A 1 93 ? 1.318 1.864 -16.833 1.00 85.81 93 TYR A C 1
ATOM 754 O O . TYR A 1 93 ? 1.661 0.713 -16.570 1.00 85.81 93 TYR A O 1
ATOM 762 N N . LEU A 1 94 ? 0.854 2.710 -15.918 1.00 84.94 94 LEU A N 1
ATOM 763 C CA . LEU A 1 94 ? 0.813 2.413 -14.489 1.00 84.94 94 LEU A CA 1
ATOM 764 C C . LEU A 1 94 ? -0.636 2.349 -13.998 1.00 84.94 94 LEU A C 1
ATOM 766 O O . LEU A 1 94 ? -1.467 3.160 -14.404 1.00 84.94 94 LEU A O 1
ATOM 770 N N . HIS A 1 95 ? -0.920 1.417 -13.091 1.00 81.50 95 HIS A N 1
ATOM 771 C CA . HIS A 1 95 ? -2.203 1.283 -12.405 1.00 81.50 95 HIS A CA 1
ATOM 772 C C . HIS A 1 95 ? -2.350 2.373 -11.330 1.00 81.50 95 HIS A C 1
ATOM 774 O O . HIS A 1 95 ? -2.279 2.098 -10.133 1.00 81.50 95 HIS A O 1
ATOM 780 N N . PHE A 1 96 ? -2.534 3.632 -11.727 1.00 72.81 96 PHE A N 1
ATOM 781 C CA . PHE A 1 96 ? -2.926 4.682 -10.785 1.00 72.81 96 PHE A CA 1
ATOM 782 C C . PHE A 1 96 ? -4.441 4.877 -10.790 1.00 72.81 96 PHE A C 1
ATOM 784 O O . PHE A 1 96 ? -5.090 4.851 -11.831 1.00 72.81 96 PHE A O 1
ATOM 791 N N . THR A 1 97 ? -5.011 5.102 -9.607 1.00 55.28 97 THR A N 1
ATOM 792 C CA . THR A 1 97 ? -6.458 5.221 -9.357 1.00 55.28 97 THR A CA 1
ATOM 793 C C . THR A 1 97 ? -7.064 6.553 -9.844 1.00 55.28 97 THR A C 1
ATOM 795 O O . THR A 1 97 ? -7.947 7.109 -9.192 1.00 55.28 97 THR A O 1
ATOM 798 N N . GLY A 1 98 ? -6.591 7.101 -10.966 1.00 59.34 98 GLY A N 1
ATOM 799 C CA . GLY A 1 98 ? -7.091 8.339 -11.571 1.00 59.34 98 GLY A CA 1
ATOM 800 C C . GLY A 1 98 ? -7.195 8.238 -13.094 1.00 59.34 98 GLY A C 1
ATOM 801 O O . GLY A 1 98 ? -6.579 7.373 -13.706 1.00 59.34 98 GLY A O 1
ATOM 802 N N . ASP A 1 99 ? -7.947 9.150 -13.717 1.00 57.47 99 ASP A N 1
ATOM 803 C CA . ASP A 1 99 ? -8.169 9.206 -15.178 1.00 57.47 99 ASP A CA 1
ATOM 804 C C . ASP A 1 99 ? -6.900 9.500 -16.008 1.00 57.47 99 ASP A C 1
ATOM 806 O O . ASP A 1 99 ? -6.963 9.615 -17.236 1.00 57.47 99 ASP A O 1
ATOM 810 N N . ASP A 1 100 ? -5.736 9.621 -15.365 1.00 63.25 100 ASP A N 1
ATOM 811 C CA . ASP A 1 100 ? -4.465 9.872 -16.034 1.00 63.25 100 ASP A CA 1
ATOM 812 C C . ASP A 1 100 ? -3.919 8.584 -16.667 1.00 63.25 100 ASP A C 1
ATOM 814 O O . ASP A 1 100 ? -2.970 7.969 -16.192 1.00 63.25 100 ASP A O 1
ATOM 818 N N . LYS A 1 101 ? -4.528 8.184 -17.788 1.00 65.38 101 LYS A N 1
ATOM 819 C CA . LYS A 1 101 ? -4.044 7.105 -18.666 1.00 65.38 101 LYS A CA 1
ATOM 820 C C . LYS A 1 101 ? -2.798 7.504 -19.468 1.00 65.38 101 LYS A C 1
ATOM 822 O O . LYS A 1 101 ? -2.476 6.840 -20.456 1.00 65.38 101 LYS A O 1
ATOM 827 N N . THR A 1 102 ? -2.130 8.612 -19.128 1.00 74.62 102 THR A N 1
ATOM 828 C CA . THR A 1 102 ? -0.945 9.037 -19.873 1.00 74.62 102 THR A CA 1
ATOM 829 C C . THR A 1 102 ? 0.251 8.154 -19.523 1.00 74.62 102 THR A C 1
ATOM 831 O O . THR A 1 102 ? 0.640 8.070 -18.352 1.00 74.62 102 THR A O 1
ATOM 834 N N . PRO A 1 103 ? 0.869 7.495 -20.520 1.00 78.31 103 PRO A N 1
ATOM 835 C CA . PRO A 1 103 ? 2.070 6.722 -20.273 1.00 78.31 103 PRO A CA 1
ATOM 836 C C . PRO A 1 103 ? 3.210 7.636 -19.827 1.00 78.31 103 PRO A C 1
ATOM 838 O O . PRO A 1 103 ? 3.321 8.792 -20.250 1.00 78.31 103 PRO A O 1
ATOM 841 N N . LYS A 1 104 ? 4.091 7.102 -18.984 1.00 80.88 104 LYS A N 1
ATOM 842 C CA . LYS A 1 104 ? 5.359 7.753 -18.656 1.00 80.88 104 LYS A CA 1
ATOM 843 C C . LYS A 1 104 ? 6.422 7.235 -19.617 1.00 80.88 104 LYS A C 1
ATOM 845 O O . LYS A 1 104 ? 6.842 6.084 -19.526 1.00 80.88 104 LYS A O 1
ATOM 850 N N . THR A 1 105 ? 6.835 8.093 -20.546 1.00 82.19 105 THR A N 1
ATOM 851 C CA . THR A 1 105 ? 7.903 7.789 -21.501 1.00 82.19 105 THR A CA 1
ATOM 852 C C . THR A 1 105 ? 9.261 7.994 -20.841 1.00 82.19 105 THR A C 1
ATOM 854 O O . THR A 1 105 ? 9.566 9.076 -20.326 1.00 82.19 105 THR A O 1
ATOM 857 N N . CYS A 1 106 ? 10.110 6.974 -20.884 1.00 83.06 106 CYS A N 1
ATOM 858 C CA . CYS A 1 106 ? 11.478 7.044 -20.396 1.00 83.06 106 CYS A CA 1
ATOM 859 C C . CYS A 1 106 ? 12.480 6.529 -21.433 1.00 83.06 106 CYS A C 1
ATOM 861 O O . CYS A 1 106 ? 12.154 5.749 -22.328 1.00 83.06 106 CYS A O 1
ATOM 863 N N . ASN A 1 107 ? 13.717 6.999 -21.324 1.00 82.19 107 ASN A N 1
ATOM 864 C CA . ASN A 1 107 ? 14.856 6.460 -22.060 1.00 82.19 107 ASN A CA 1
ATOM 865 C C . ASN A 1 107 ? 16.013 6.241 -21.082 1.00 82.19 107 ASN A C 1
ATOM 867 O O . ASN A 1 107 ? 16.174 6.989 -20.113 1.00 82.19 107 ASN A O 1
ATOM 871 N N . VAL A 1 108 ? 16.796 5.199 -21.328 1.00 81.38 108 VAL A N 1
ATOM 872 C CA . VAL A 1 108 ? 17.960 4.826 -20.535 1.00 81.38 108 VAL A CA 1
ATOM 873 C C . VAL A 1 108 ? 19.199 5.050 -21.389 1.00 81.38 108 VAL A C 1
ATOM 875 O O . VAL A 1 108 ? 19.453 4.321 -22.342 1.00 81.38 108 VAL A O 1
ATOM 878 N N . ASP A 1 109 ? 19.998 6.043 -21.013 1.00 77.31 109 ASP A N 1
ATOM 879 C CA . ASP A 1 109 ? 21.302 6.289 -21.621 1.00 77.31 109 ASP A CA 1
ATOM 880 C C . ASP A 1 109 ? 22.410 5.738 -20.721 1.00 77.31 109 ASP A C 1
ATOM 882 O O . ASP A 1 109 ? 22.422 5.985 -19.515 1.00 77.31 109 ASP A O 1
ATOM 886 N N . GLY A 1 110 ? 23.399 5.058 -21.297 1.00 77.06 110 GLY A N 1
ATOM 887 C CA . GLY A 1 110 ? 24.601 4.624 -20.581 1.00 77.06 110 GLY A CA 1
ATOM 888 C C . GLY A 1 110 ? 24.859 3.123 -20.669 1.00 77.06 110 GLY A C 1
ATOM 889 O O . GLY A 1 110 ? 24.470 2.466 -21.628 1.00 77.06 110 GLY A O 1
ATOM 890 N N . ASN A 1 111 ? 25.585 2.582 -19.692 1.00 74.88 111 ASN A N 1
ATOM 891 C CA . ASN A 1 111 ? 25.930 1.161 -19.618 1.00 74.88 111 ASN A CA 1
ATOM 892 C C . ASN A 1 111 ? 25.501 0.561 -18.270 1.00 74.88 111 ASN A C 1
ATOM 894 O O . ASN A 1 111 ? 25.115 1.288 -17.359 1.00 74.88 111 ASN A O 1
ATOM 898 N N . LYS A 1 112 ? 25.631 -0.763 -18.109 1.00 72.69 112 LYS A N 1
ATOM 899 C CA . LYS A 1 112 ? 25.205 -1.485 -16.894 1.00 72.69 112 LYS A CA 1
ATOM 900 C C . LYS A 1 112 ? 25.751 -0.894 -15.578 1.00 72.69 112 LYS A C 1
ATOM 902 O O . LYS A 1 112 ? 25.094 -1.010 -14.556 1.00 72.69 112 LYS A O 1
ATOM 907 N N . LYS A 1 113 ? 26.935 -0.265 -15.591 1.00 72.69 113 LYS A N 1
ATOM 908 C CA . LYS A 1 113 ? 27.588 0.317 -14.400 1.00 72.69 113 LYS A CA 1
ATOM 909 C C . LYS A 1 113 ? 27.324 1.812 -14.211 1.00 72.69 113 LYS A C 1
ATOM 911 O O . LYS A 1 113 ? 27.554 2.337 -13.131 1.00 72.69 113 LYS A O 1
ATOM 916 N N . ALA A 1 114 ? 26.922 2.503 -15.269 1.00 73.81 114 ALA A N 1
ATOM 917 C CA . ALA A 1 114 ? 26.695 3.937 -15.279 1.00 73.81 114 ALA A CA 1
ATOM 918 C C . ALA A 1 114 ? 25.568 4.224 -16.269 1.00 73.81 114 ALA A C 1
ATOM 920 O O . ALA A 1 114 ? 25.811 4.487 -17.451 1.00 73.81 114 ALA A O 1
ATOM 921 N N . HIS A 1 115 ? 24.339 4.121 -15.776 1.00 75.69 115 HIS A N 1
ATOM 922 C CA . HIS A 1 115 ? 23.122 4.393 -16.524 1.00 75.69 115 HIS A CA 1
ATOM 923 C C . HIS A 1 115 ? 22.469 5.677 -16.001 1.00 75.69 115 HIS A C 1
ATOM 925 O O . HIS A 1 115 ? 22.624 6.052 -14.839 1.00 75.69 115 HIS A O 1
ATOM 931 N N . LYS A 1 116 ? 21.771 6.388 -16.881 1.00 78.50 116 LYS A N 1
ATOM 932 C CA . LYS A 1 116 ? 20.996 7.588 -16.576 1.00 78.50 116 LYS A CA 1
ATOM 933 C C . LYS A 1 116 ? 19.611 7.414 -17.168 1.00 78.50 116 LYS A C 1
ATOM 935 O O . LYS A 1 116 ? 19.468 7.274 -18.381 1.00 78.50 116 LYS A O 1
ATOM 940 N N . ILE A 1 117 ? 18.604 7.454 -16.309 1.00 77.75 117 ILE A N 1
ATOM 941 C CA . ILE A 1 117 ? 17.207 7.404 -16.725 1.00 77.75 117 ILE A CA 1
ATOM 942 C C . ILE A 1 117 ? 16.758 8.836 -17.017 1.00 77.75 117 ILE A C 1
ATOM 944 O O . ILE A 1 117 ? 16.866 9.722 -16.168 1.00 77.75 117 ILE A O 1
ATOM 948 N N . LYS A 1 118 ? 16.276 9.076 -18.233 1.00 80.50 118 LYS A N 1
ATOM 949 C CA . LYS A 1 118 ? 15.640 10.328 -18.643 1.00 80.50 118 LYS A CA 1
ATOM 950 C C . LYS A 1 118 ? 14.136 10.107 -18.682 1.00 80.50 118 LYS A C 1
ATOM 952 O O . LYS A 1 118 ? 13.653 9.298 -19.470 1.00 80.50 118 LYS A O 1
ATOM 957 N N . LEU A 1 119 ? 13.410 10.835 -17.840 1.00 77.69 119 LEU A N 1
ATOM 958 C CA . LEU A 1 119 ? 11.952 10.878 -17.855 1.00 77.69 119 LEU A CA 1
ATOM 959 C C . LEU A 1 119 ? 11.507 12.026 -18.756 1.00 77.69 119 LEU A C 1
ATOM 961 O O . LEU A 1 119 ? 11.889 13.178 -18.536 1.00 77.69 119 LEU A O 1
ATOM 965 N N . PHE A 1 120 ? 10.703 11.721 -19.766 1.00 69.81 120 PHE A N 1
ATOM 966 C CA . PHE A 1 120 ? 10.106 12.739 -20.614 1.00 69.81 120 PHE A CA 1
ATOM 967 C C . PHE A 1 120 ? 8.748 13.125 -20.026 1.00 69.81 120 PHE A C 1
ATOM 969 O O . PHE A 1 120 ? 7.866 12.287 -19.854 1.00 69.81 120 PHE A O 1
ATOM 976 N N . GLY A 1 121 ? 8.584 14.403 -19.674 1.00 58.00 121 GLY A N 1
ATOM 977 C CA . GLY A 1 121 ? 7.283 14.941 -19.278 1.00 58.00 121 GLY A CA 1
ATOM 978 C C . GLY A 1 121 ? 6.261 14.817 -20.414 1.00 58.00 121 GLY A C 1
ATOM 979 O O . GLY A 1 121 ? 6.633 14.759 -21.584 1.00 58.00 121 GLY A O 1
ATOM 980 N N . ALA A 1 122 ? 4.971 14.811 -20.070 1.00 52.75 122 ALA A N 1
ATOM 981 C CA . ALA A 1 122 ? 3.823 14.564 -20.956 1.00 52.75 122 ALA A CA 1
ATOM 982 C C . ALA A 1 122 ? 3.676 15.490 -22.195 1.00 52.75 122 ALA A C 1
ATOM 984 O O . ALA A 1 122 ? 2.681 15.408 -22.908 1.00 52.75 122 ALA A O 1
ATOM 985 N N . SER A 1 123 ? 4.639 16.367 -22.489 1.00 47.31 123 SER A N 1
ATOM 986 C CA . SER A 1 123 ? 4.608 17.295 -23.626 1.00 47.31 123 SER A CA 1
ATOM 987 C C . SER A 1 123 ? 5.090 16.703 -24.957 1.00 47.31 123 SER A C 1
ATOM 989 O O . SER A 1 123 ? 5.076 17.414 -25.959 1.00 47.31 123 SER A O 1
ATOM 99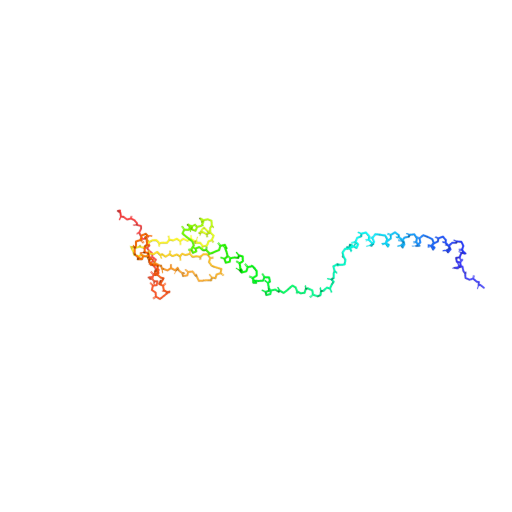1 N N . TYR A 1 124 ? 5.534 15.443 -24.989 1.00 47.75 124 TYR A N 1
ATOM 992 C CA . TYR A 1 124 ? 6.048 14.801 -26.212 1.00 47.75 124 TYR A CA 1
ATOM 993 C C . TYR A 1 124 ? 5.520 13.381 -26.428 1.00 47.75 124 TYR A C 1
ATOM 995 O O . TYR A 1 124 ? 6.157 12.605 -27.136 1.00 47.75 124 TYR A O 1
ATOM 1003 N N . ALA A 1 125 ? 4.372 13.028 -25.841 1.00 45.34 125 ALA A N 1
ATOM 1004 C CA . ALA A 1 125 ? 3.706 11.788 -26.221 1.00 45.34 125 ALA A CA 1
ATOM 1005 C C . ALA A 1 125 ? 3.435 11.846 -27.739 1.00 45.34 125 ALA A C 1
ATOM 1007 O O . ALA A 1 125 ? 2.719 12.755 -28.181 1.00 45.34 125 ALA A O 1
ATOM 1008 N N . PRO A 1 126 ? 4.035 10.963 -28.564 1.00 47.72 126 PRO A N 1
ATOM 1009 C CA . PRO A 1 126 ? 3.681 10.909 -29.970 1.00 47.72 126 PRO A CA 1
ATOM 1010 C C . PRO A 1 126 ? 2.189 10.583 -30.056 1.00 47.72 126 PRO A C 1
ATOM 1012 O O . PRO A 1 126 ? 1.665 9.804 -29.258 1.00 47.72 126 PRO A O 1
ATOM 1015 N N . ALA A 1 127 ? 1.492 11.248 -30.979 1.00 44.78 127 ALA A N 1
ATOM 1016 C CA . ALA A 1 127 ? 0.057 11.086 -31.155 1.00 44.78 127 ALA A CA 1
ATOM 1017 C C . ALA A 1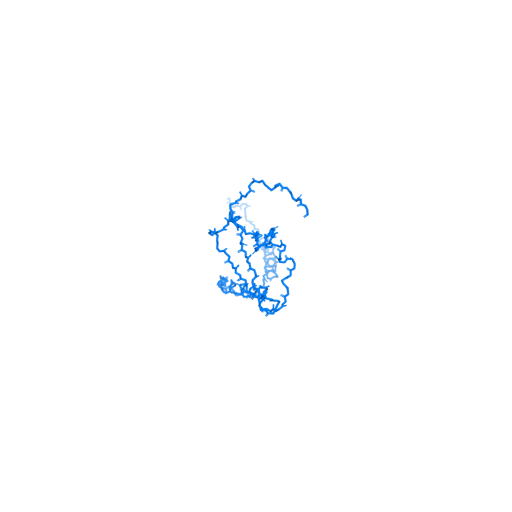 127 ? -0.305 9.595 -31.222 1.00 44.78 127 ALA A C 1
ATOM 1019 O O . ALA A 1 127 ? 0.367 8.836 -31.919 1.00 44.78 127 ALA A O 1
ATOM 1020 N N . LEU A 1 128 ? -1.359 9.201 -30.497 1.00 43.81 128 LEU A N 1
ATOM 1021 C CA . LEU A 1 128 ? -1.981 7.881 -30.595 1.00 43.81 128 LEU A CA 1
ATOM 1022 C C . LEU A 1 128 ? -2.185 7.545 -32.075 1.00 43.81 128 LEU A C 1
ATOM 1024 O O . LEU A 1 128 ? -3.066 8.099 -32.732 1.00 43.81 128 LEU A O 1
ATOM 1028 N N . VAL A 1 129 ? -1.340 6.664 -32.608 1.00 42.06 129 VAL A N 1
ATOM 1029 C CA . VAL A 1 129 ? -1.504 6.159 -33.966 1.00 42.06 129 VAL A CA 1
ATOM 1030 C C . VAL A 1 129 ? -2.587 5.090 -33.900 1.00 42.06 129 VAL A C 1
ATOM 1032 O O . VAL A 1 129 ? -2.329 3.933 -33.568 1.00 42.06 129 VAL A O 1
ATOM 1035 N N . GLU A 1 130 ? -3.828 5.480 -34.185 1.00 43.94 130 GLU A N 1
ATOM 1036 C CA . GLU A 1 130 ? -4.880 4.521 -34.512 1.00 43.94 130 GLU A CA 1
ATOM 1037 C C . GLU A 1 130 ? -4.524 3.851 -35.843 1.00 43.94 130 GLU A C 1
ATOM 1039 O O . GLU A 1 130 ? -4.660 4.437 -36.915 1.00 43.94 130 GLU A O 1
ATOM 1044 N N . GLY A 1 131 ? -4.014 2.621 -35.763 1.00 48.84 131 GLY A N 1
ATOM 1045 C CA . GLY A 1 131 ? -3.661 1.822 -36.936 1.00 48.84 131 GLY A CA 1
ATOM 1046 C C . GLY A 1 131 ? -2.298 1.158 -36.819 1.00 48.84 131 GLY A C 1
ATOM 1047 O O . GLY A 1 131 ? -1.419 1.389 -37.642 1.00 48.84 131 GLY A O 1
ATOM 1048 N N . CYS A 1 132 ? -2.116 0.303 -35.813 1.00 39.38 132 CYS A N 1
ATOM 1049 C CA . CYS A 1 132 ? -0.987 -0.620 -35.795 1.00 39.38 132 CYS A CA 1
ATOM 1050 C C . CYS A 1 132 ? -1.274 -1.748 -36.807 1.00 39.38 132 CYS A C 1
ATOM 1052 O O . CYS A 1 132 ? -1.886 -2.762 -36.470 1.00 39.38 132 CYS A O 1
ATOM 1054 N N . SER A 1 133 ? -0.904 -1.554 -38.077 1.00 46.66 133 SER A N 1
ATOM 1055 C CA . SER A 1 133 ? -0.814 -2.656 -39.039 1.00 46.66 133 SER A CA 1
ATOM 1056 C C . SER A 1 133 ? 0.447 -3.449 -38.720 1.00 46.66 133 SER A C 1
ATOM 1058 O O . SER A 1 133 ? 1.547 -2.902 -38.765 1.00 46.66 133 SER A O 1
ATOM 1060 N N . GLY A 1 134 ? 0.251 -4.706 -38.334 1.00 38.16 134 GLY A N 1
ATOM 1061 C CA . GLY A 1 134 ? 1.261 -5.558 -37.730 1.00 38.16 134 GLY A CA 1
ATOM 1062 C C . GLY A 1 134 ? 2.582 -5.709 -38.486 1.00 38.16 134 GLY A C 1
ATOM 1063 O O . GLY A 1 134 ? 2.691 -5.503 -39.691 1.00 38.16 134 GLY A O 1
ATOM 1064 N N . CYS A 1 135 ? 3.564 -6.118 -37.684 1.00 40.88 135 CYS A N 1
ATOM 1065 C CA . CYS A 1 135 ? 4.705 -6.972 -37.994 1.00 40.88 135 CYS A CA 1
ATOM 1066 C C . CYS A 1 135 ? 4.835 -7.400 -39.469 1.00 40.88 135 CYS A C 1
ATOM 1068 O O . CYS A 1 135 ? 4.074 -8.239 -39.952 1.00 40.88 135 CYS A O 1
ATOM 1070 N N . TYR A 1 136 ? 5.873 -6.893 -40.135 1.00 37.53 136 TYR A N 1
ATOM 1071 C CA . TYR A 1 136 ? 6.535 -7.605 -41.220 1.00 37.53 136 TYR A CA 1
ATOM 1072 C C . TYR A 1 136 ? 8.050 -7.492 -41.056 1.00 37.53 136 TYR A C 1
ATOM 1074 O O . TYR A 1 136 ? 8.591 -6.387 -41.083 1.00 37.53 136 TYR A O 1
ATOM 1082 N N . CYS A 1 137 ? 8.663 -8.680 -41.025 1.00 36.06 137 CYS A N 1
ATOM 1083 C CA . CYS A 1 137 ? 10.089 -9.031 -41.006 1.00 36.06 137 CYS A CA 1
ATOM 1084 C C . CYS A 1 137 ? 10.707 -9.197 -39.615 1.00 36.06 137 CYS A C 1
ATOM 1086 O O . CYS A 1 137 ? 11.019 -8.182 -38.961 1.00 36.06 137 CYS A O 1
#

Secondary structure (DSSP, 8-state):
---TT---HHHHHHHHHHHHHHHHHHHHHHHHHS-SS----------HHHHHHHHHHHHHHHS---SSPPPPHHHHHHHEEEEEE-SS-EEEEE--SSS----EEEEEEEETTEEEEEEEPGGG-----S-------

Foldseek 3Di:
DDDPPDDDPVNVVVVVVVVVVVVVVVVVVCVVPDPPDPPPPPVPPPPVVVVVVVVVVVVCVVVVPVDPDDDDVVVCVQFFPDWDDDPFWIWTQTPDPDPCRGTWIWGWDDDPVDIDIDTDPSPDDDPPPPDCPDDDD

pLDDT: mean 72.84, std 16.08, range [36.06, 94.25]

Organism: NCBI:txid1341157

Sequence (137 aa):
MRADDEITKEQFMNMKSEVDTQIASLQGQICELSPTEKVTETSDVPDYDERITLLRYALERYTDFDSDEDIPEAVIEAFVEKIVVNENSFDWYLHFTGDDKTPKTCNVDGNKKAHKIKLFGASYAPALVEGCSGCYC

Radius of gyration: 36.69 Å; chains: 1; bounding box: 90×31×98 Å